Protein AF-A0A7K0S496-F1 (afdb_monomer_lite)

Foldseek 3Di:
DPVVVVVPVPPDDQDLPPQDPDPDPLSPLCSVLSSVVVVLVVVVVVVVVCVVVVCVPPVDDDPPDPDDDPDDPDPPVVVVVVVVVVVVVVVVSVVSVVVSVVVVVD

Sequence (106 aa):
MVPALLLLTGCSKVSGLGYEEGLSSVNDISLSLWQWAWITAGVVGVFTFILIVWPAIFHRAKVGQPEFPKQTQYNIPVEILYTVIPFIIVAVLFYFTAIKESKIVE

Secondary structure (DSSP, 8-state):
--HHHHHHGGGSPPP-TT--SSS-HHHHHHHHHHHHHHHHHHHHHHHHHHHHHHHHHHSPPPTT-----------HHHHHHHHHHHHHHHHHHHHHHHHHHHHHH-

Radius of gyration: 20.78 Å; chains: 1; bounding box: 40×39×60 Å

pLDDT: mean 87.88, std 11.77, range [47.69, 98.25]

Structure (mmCIF, N/CA/C/O backbone):
data_AF-A0A7K0S496-F1
#
_entry.id   AF-A0A7K0S496-F1
#
loop_
_atom_site.group_PDB
_atom_site.id
_atom_site.type_symbol
_atom_site.label_atom_id
_atom_site.label_alt_id
_atom_site.label_comp_id
_atom_site.label_asym_id
_atom_site.label_entity_id
_atom_site.label_seq_id
_atom_site.pdbx_PDB_ins_code
_atom_site.Cartn_x
_atom_site.Cartn_y
_atom_site.Cartn_z
_atom_site.occupancy
_atom_site.B_iso_or_equiv
_atom_site.auth_seq_id
_atom_site.auth_comp_id
_atom_site.auth_asym_id
_atom_site.auth_atom_id
_atom_site.pdbx_PDB_model_num
ATOM 1 N N . MET A 1 1 ? -15.183 22.276 0.558 1.00 47.69 1 MET A N 1
ATOM 2 C CA . MET A 1 1 ? -14.053 22.892 -0.180 1.00 47.69 1 MET A CA 1
ATOM 3 C C . MET A 1 1 ? -12.757 22.067 -0.168 1.00 47.69 1 MET A C 1
ATOM 5 O O . MET A 1 1 ? -11.884 22.370 -0.960 1.00 47.69 1 MET A O 1
ATOM 9 N N . VAL A 1 2 ? -12.632 20.996 0.630 1.00 56.56 2 VAL A N 1
ATOM 10 C CA . VAL A 1 2 ? -11.445 20.109 0.645 1.00 56.56 2 VAL A CA 1
ATOM 11 C C . VAL A 1 2 ? -11.324 19.115 -0.539 1.00 56.56 2 VAL A C 1
ATOM 13 O O . VAL A 1 2 ? -10.202 18.905 -0.989 1.00 56.56 2 VAL A O 1
ATOM 16 N N . PRO A 1 3 ? -12.398 18.527 -1.119 1.00 57.44 3 PRO A N 1
ATOM 17 C CA . PRO A 1 3 ? -12.217 17.469 -2.128 1.00 57.44 3 PRO A CA 1
ATOM 18 C C . PRO A 1 3 ? -11.663 17.976 -3.471 1.00 57.44 3 PRO A C 1
ATOM 20 O O . PRO A 1 3 ? -11.009 17.224 -4.184 1.00 57.44 3 PRO A O 1
ATOM 23 N N . ALA A 1 4 ? -11.860 19.257 -3.798 1.00 57.22 4 ALA A N 1
ATOM 24 C CA . ALA A 1 4 ? -11.338 19.856 -5.028 1.00 57.22 4 ALA A CA 1
ATOM 25 C C . ALA A 1 4 ? -9.809 20.045 -5.005 1.00 57.22 4 ALA A C 1
ATOM 27 O O . ALA A 1 4 ? -9.167 19.966 -6.046 1.00 57.22 4 ALA A O 1
ATOM 28 N N . LEU A 1 5 ? -9.215 20.243 -3.821 1.00 59.16 5 LEU A N 1
ATOM 29 C CA . LEU A 1 5 ? -7.765 20.403 -3.666 1.00 59.16 5 LEU A CA 1
ATOM 30 C C . LEU A 1 5 ? -7.005 19.102 -3.953 1.00 59.16 5 LEU A C 1
ATOM 32 O O . LEU A 1 5 ? -5.960 19.154 -4.587 1.00 59.16 5 LEU A O 1
ATOM 36 N N . LEU A 1 6 ? -7.549 17.942 -3.563 1.00 63.06 6 LEU A N 1
ATOM 37 C CA . LEU A 1 6 ? -6.930 16.635 -3.835 1.00 63.06 6 LEU A CA 1
ATOM 38 C C . LEU A 1 6 ? -6.958 16.260 -5.325 1.00 63.06 6 LEU A C 1
ATOM 40 O O . LEU A 1 6 ? -6.073 15.557 -5.799 1.00 63.06 6 LEU A O 1
ATOM 44 N N . LEU A 1 7 ? -7.963 16.735 -6.068 1.00 62.38 7 LEU A N 1
ATOM 45 C CA . LEU A 1 7 ? -8.094 16.462 -7.502 1.00 62.38 7 LEU A CA 1
ATOM 46 C C . LEU A 1 7 ? -7.153 17.324 -8.361 1.00 62.38 7 LEU A C 1
ATOM 48 O O . LEU A 1 7 ? -6.773 16.897 -9.448 1.00 62.38 7 LEU A O 1
ATOM 52 N N . LEU A 1 8 ? -6.752 18.513 -7.892 1.00 64.12 8 LEU A N 1
ATOM 53 C CA . LEU A 1 8 ? -5.895 19.432 -8.656 1.00 64.12 8 LEU A CA 1
ATOM 54 C C . LEU A 1 8 ? -4.384 19.190 -8.487 1.00 64.12 8 LEU A C 1
ATOM 56 O O . LEU A 1 8 ? -3.604 19.685 -9.298 1.00 64.12 8 LEU A O 1
ATOM 60 N N . THR A 1 9 ? -3.935 18.430 -7.482 1.00 67.94 9 THR A N 1
ATOM 61 C CA . THR A 1 9 ? -2.495 18.209 -7.225 1.00 67.94 9 THR A CA 1
ATOM 62 C C . THR A 1 9 ? -1.846 17.145 -8.122 1.00 67.94 9 THR A C 1
ATOM 64 O O . THR A 1 9 ? -0.665 16.859 -7.959 1.00 67.94 9 THR A O 1
ATOM 67 N N . GLY A 1 10 ? -2.580 16.552 -9.071 1.00 63.66 10 GLY A N 1
ATOM 68 C CA . GLY A 1 10 ? -2.105 15.435 -9.901 1.00 63.66 10 GLY A CA 1
ATOM 69 C C . GLY A 1 10 ? -1.209 15.793 -11.098 1.00 63.66 10 GLY A C 1
ATOM 70 O O . GLY A 1 10 ? -0.744 14.886 -11.779 1.00 63.66 10 GLY A O 1
ATOM 71 N N . CYS A 1 11 ? -0.967 17.078 -11.387 1.00 70.12 11 CYS A N 1
ATOM 72 C CA . CYS A 1 11 ? -0.228 17.512 -12.588 1.00 70.12 11 CYS A CA 1
ATOM 73 C C . CYS A 1 11 ? 1.299 17.636 -12.413 1.00 70.12 11 CYS A C 1
ATOM 75 O O . CYS A 1 11 ? 1.974 18.105 -13.330 1.00 70.12 11 CYS A O 1
ATOM 77 N N . SER A 1 12 ? 1.869 17.260 -11.264 1.00 72.69 12 SER A N 1
ATOM 78 C CA . SER A 1 12 ? 3.323 17.289 -11.056 1.00 72.69 12 SER A CA 1
ATOM 79 C C . SER A 1 12 ? 3.968 15.922 -11.297 1.00 72.69 12 SER A C 1
ATOM 81 O O . SER A 1 12 ? 3.358 14.873 -11.086 1.00 72.69 12 SER A O 1
ATOM 83 N N . LYS A 1 13 ? 5.234 15.928 -11.738 1.00 70.94 13 LYS A N 1
ATOM 84 C CA . LYS A 1 13 ? 6.049 14.709 -11.830 1.00 70.94 13 LYS A CA 1
ATOM 85 C C . LYS A 1 13 ? 6.193 14.120 -10.425 1.00 70.94 13 LYS A C 1
ATOM 87 O O . LYS A 1 13 ? 6.583 14.828 -9.496 1.00 70.94 13 LYS A O 1
ATOM 92 N N . VAL A 1 14 ? 5.878 12.834 -10.271 1.00 75.69 14 VAL A N 1
ATOM 93 C CA . VAL A 1 14 ? 6.099 12.117 -9.010 1.00 75.69 14 VAL A CA 1
ATOM 94 C C . VAL A 1 14 ? 7.599 12.151 -8.707 1.00 75.69 14 VAL A C 1
ATOM 96 O O . VAL A 1 14 ? 8.418 11.911 -9.595 1.00 75.69 14 VAL A O 1
ATOM 99 N N . SER A 1 15 ? 7.967 12.499 -7.472 1.00 82.56 15 SER A N 1
ATOM 100 C CA . SER A 1 15 ? 9.370 12.506 -7.042 1.00 82.56 15 SER A CA 1
ATOM 101 C C . SER A 1 15 ? 9.974 11.100 -7.158 1.00 82.56 15 SER A C 1
ATOM 103 O O . SER A 1 15 ? 9.262 10.101 -7.053 1.00 82.56 15 SER A O 1
ATOM 105 N N . GLY A 1 16 ? 11.289 10.999 -7.348 1.00 80.50 16 GLY A N 1
ATOM 106 C CA . GLY A 1 16 ? 11.997 9.716 -7.377 1.00 80.50 16 GLY A CA 1
ATOM 107 C C . GLY A 1 16 ? 11.933 8.937 -6.059 1.00 80.50 16 GLY A C 1
ATOM 108 O O . GLY A 1 16 ? 12.209 7.744 -6.043 1.00 80.50 16 GLY A O 1
ATOM 109 N N . LEU A 1 17 ? 11.540 9.574 -4.943 1.00 87.56 17 LEU A N 1
ATOM 110 C CA . LEU A 1 17 ? 11.479 8.944 -3.613 1.00 87.56 17 LEU A CA 1
ATOM 111 C C . LEU A 1 17 ? 12.800 8.226 -3.261 1.00 87.56 17 LEU A C 1
ATOM 113 O O . LEU A 1 17 ? 12.801 7.076 -2.831 1.00 87.56 17 LEU A O 1
ATOM 117 N N . GLY A 1 18 ? 13.931 8.897 -3.506 1.00 87.06 18 GLY A N 1
ATOM 118 C CA . GLY A 1 18 ? 15.275 8.343 -3.298 1.00 87.06 18 GLY A CA 1
ATOM 119 C C . GLY A 1 18 ? 15.802 7.460 -4.437 1.00 87.06 18 GLY A C 1
ATOM 120 O O . GLY A 1 18 ? 16.907 6.941 -4.320 1.00 87.06 18 GLY A O 1
ATOM 121 N N . TYR A 1 19 ? 15.043 7.303 -5.524 1.00 90.12 19 TYR A N 1
ATOM 122 C CA . TYR A 1 19 ? 15.466 6.638 -6.754 1.00 90.12 19 TYR A CA 1
ATOM 123 C C . TYR A 1 19 ? 15.755 7.693 -7.827 1.00 90.12 19 TYR A C 1
ATOM 125 O O . TYR A 1 19 ? 14.846 8.401 -8.265 1.00 90.12 19 TYR A O 1
ATOM 133 N N . GLU A 1 20 ? 17.028 7.840 -8.191 1.00 89.31 20 GLU A N 1
ATOM 134 C CA . GLU A 1 20 ? 17.486 8.849 -9.154 1.00 89.31 20 GLU A CA 1
ATOM 135 C C . GLU A 1 20 ? 17.038 8.487 -10.579 1.00 89.31 20 GLU A C 1
ATOM 137 O O . GLU A 1 20 ? 16.787 7.322 -10.863 1.00 89.31 20 GLU A O 1
ATOM 142 N N . GLU A 1 21 ? 16.936 9.455 -11.488 1.00 87.19 21 GLU A N 1
ATOM 143 C CA . GLU A 1 21 ? 16.621 9.243 -12.911 1.00 87.19 21 GLU A CA 1
ATOM 144 C C . GLU A 1 21 ? 17.872 9.493 -13.770 1.00 87.19 21 GLU A C 1
ATOM 146 O O . GLU A 1 21 ? 18.753 10.258 -13.383 1.00 87.19 21 GLU A O 1
ATOM 151 N N . GLY A 1 22 ? 17.970 8.867 -14.943 1.00 87.25 22 GLY A N 1
ATOM 152 C CA . GLY A 1 22 ? 19.017 9.139 -15.931 1.00 87.25 22 GLY A CA 1
ATOM 153 C C . GLY A 1 22 ? 20.375 8.489 -15.652 1.00 87.25 22 GLY A C 1
ATOM 154 O O . GLY A 1 22 ? 21.354 8.822 -16.318 1.00 87.25 22 GLY A O 1
ATOM 155 N N . LEU A 1 23 ? 20.462 7.561 -14.691 1.00 91.31 23 LEU A N 1
ATOM 156 C CA . LEU A 1 23 ? 21.701 6.821 -14.411 1.00 91.31 23 LEU A CA 1
ATOM 157 C C . LEU A 1 23 ? 21.967 5.704 -15.432 1.00 91.31 23 LEU A C 1
ATOM 159 O O . LEU A 1 23 ? 23.117 5.421 -15.764 1.00 91.31 23 LEU A O 1
ATOM 163 N N . SER A 1 24 ? 20.913 5.042 -15.912 1.00 93.88 24 SER A N 1
ATOM 164 C CA . SER A 1 24 ? 20.977 3.985 -16.926 1.00 93.88 24 SER A CA 1
ATOM 165 C C . SER A 1 24 ? 19.603 3.749 -17.557 1.00 93.88 24 SER A C 1
ATOM 167 O O . SER A 1 24 ? 18.577 4.108 -16.981 1.00 93.88 24 SER A O 1
ATOM 169 N N . SER A 1 25 ? 19.568 3.076 -18.711 1.00 91.38 25 SER A N 1
ATOM 170 C CA . SER A 1 25 ? 18.307 2.668 -19.348 1.00 91.38 25 SER A CA 1
ATOM 171 C C . SER A 1 25 ? 17.456 1.785 -18.431 1.00 91.38 25 SER A C 1
ATOM 173 O O . SER A 1 25 ? 16.242 1.954 -18.360 1.00 91.38 25 SER A O 1
ATOM 175 N N . VAL A 1 26 ? 18.096 0.884 -17.681 1.00 92.38 26 VAL A N 1
ATOM 176 C CA . VAL A 1 26 ? 17.439 0.015 -16.695 1.00 92.38 26 VAL A CA 1
ATOM 177 C C . VAL A 1 26 ? 16.744 0.851 -15.628 1.00 92.38 26 VAL A C 1
ATOM 179 O O . VAL A 1 26 ? 15.565 0.642 -15.353 1.00 92.38 26 VAL A O 1
ATOM 182 N N . ASN A 1 27 ? 17.463 1.829 -15.081 1.00 92.56 27 ASN A N 1
ATOM 183 C CA . ASN A 1 27 ? 16.986 2.710 -14.029 1.00 92.56 27 ASN A CA 1
ATOM 184 C C . ASN A 1 27 ? 15.739 3.500 -14.463 1.00 92.56 27 ASN A C 1
ATOM 186 O O . ASN A 1 27 ? 14.745 3.544 -13.740 1.00 92.56 27 ASN A O 1
ATOM 190 N N . ASP A 1 28 ? 15.740 4.048 -15.676 1.00 91.69 28 ASP A N 1
ATOM 191 C CA . ASP A 1 28 ? 14.599 4.815 -16.193 1.00 91.69 28 ASP A CA 1
ATOM 192 C C . ASP A 1 28 ? 13.368 3.927 -16.441 1.00 91.69 28 ASP A C 1
ATOM 194 O O . ASP A 1 28 ? 12.223 4.337 -16.222 1.00 91.69 28 ASP A O 1
ATOM 198 N N . ILE A 1 29 ? 13.587 2.666 -16.831 1.00 92.50 29 ILE A N 1
ATOM 199 C CA . ILE A 1 29 ? 12.517 1.678 -17.012 1.00 92.50 29 ILE A CA 1
ATOM 200 C C . ILE A 1 29 ? 11.877 1.311 -15.661 1.00 92.50 29 ILE A C 1
ATOM 202 O O . ILE A 1 29 ? 10.637 1.271 -15.567 1.00 92.50 29 ILE A O 1
ATOM 206 N N . SER A 1 30 ? 12.689 1.070 -14.624 1.00 94.00 30 SER A N 1
ATOM 207 C CA . SER A 1 30 ? 12.241 0.642 -13.290 1.00 94.00 30 SER A CA 1
ATOM 208 C C . SER A 1 30 ? 11.771 1.775 -12.376 1.00 94.00 30 SER A C 1
ATOM 210 O O . SER A 1 30 ? 10.981 1.507 -11.470 1.00 94.00 30 SER A O 1
ATOM 212 N N . LEU A 1 31 ? 12.155 3.032 -12.626 1.00 93.06 31 LEU A N 1
ATOM 213 C CA . LEU A 1 31 ? 11.752 4.189 -11.813 1.00 93.06 31 LEU A CA 1
ATOM 214 C C . LEU A 1 31 ? 10.224 4.290 -11.665 1.00 93.06 31 LEU A C 1
ATOM 216 O O . LEU A 1 31 ? 9.703 4.471 -10.565 1.00 93.06 31 LEU A O 1
ATOM 220 N N . SER A 1 32 ? 9.486 4.100 -12.761 1.00 91.25 32 SER A N 1
ATOM 221 C CA . SER A 1 32 ? 8.016 4.107 -12.718 1.00 91.25 32 SER A CA 1
ATOM 222 C C . SER A 1 32 ? 7.441 3.012 -11.806 1.00 91.25 32 SER A C 1
ATOM 224 O O . SER A 1 32 ? 6.495 3.264 -11.064 1.00 91.25 32 SER A O 1
ATOM 226 N N . LEU A 1 33 ? 8.028 1.810 -11.809 1.00 93.69 33 LEU A N 1
ATOM 227 C CA . LEU A 1 33 ? 7.601 0.700 -10.952 1.00 93.69 33 LEU A CA 1
ATOM 228 C C . LEU A 1 33 ? 7.848 1.024 -9.470 1.00 93.69 33 LEU A C 1
ATOM 230 O O . LEU A 1 33 ? 6.974 0.789 -8.638 1.00 93.69 33 LEU A O 1
ATOM 234 N N . TRP A 1 34 ? 9.002 1.622 -9.156 1.00 94.62 34 TRP A N 1
ATOM 235 C CA . TRP A 1 34 ? 9.357 2.074 -7.808 1.00 94.62 34 TRP A CA 1
ATOM 236 C C . TRP A 1 34 ? 8.354 3.088 -7.252 1.00 94.62 34 TRP A C 1
ATOM 238 O O . TRP A 1 34 ? 7.851 2.930 -6.138 1.00 94.62 34 TRP A O 1
ATOM 248 N N . GLN A 1 35 ? 8.012 4.101 -8.049 1.00 93.62 35 GLN A N 1
ATOM 249 C CA . GLN A 1 35 ? 7.059 5.136 -7.651 1.00 93.62 35 GLN A CA 1
ATOM 250 C C . GLN A 1 35 ? 5.680 4.546 -7.338 1.00 93.62 35 GLN A C 1
ATOM 252 O O . GLN A 1 35 ? 5.113 4.822 -6.279 1.00 93.62 35 GLN A O 1
ATOM 257 N N . TRP A 1 36 ? 5.155 3.687 -8.216 1.00 92.19 36 TRP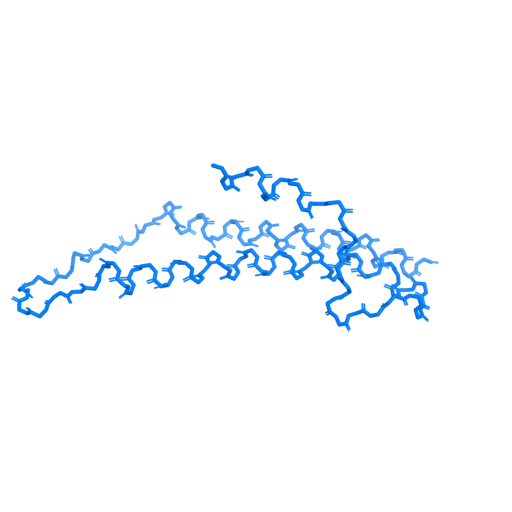 A N 1
ATOM 258 C CA . TRP A 1 36 ? 3.857 3.044 -8.000 1.00 92.19 36 TRP A CA 1
ATOM 259 C C . TRP A 1 36 ? 3.864 2.058 -6.828 1.00 92.19 36 TRP A C 1
ATOM 261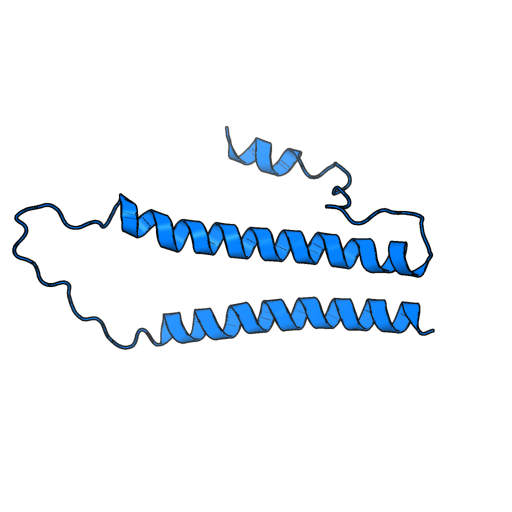 O O . TRP A 1 36 ? 2.862 1.968 -6.113 1.00 92.19 36 TRP A O 1
ATOM 271 N N . ALA A 1 37 ? 4.980 1.367 -6.578 1.00 95.06 37 ALA A N 1
ATOM 272 C CA . ALA A 1 37 ? 5.133 0.504 -5.410 1.00 95.06 37 ALA A CA 1
ATOM 273 C C . ALA A 1 37 ? 5.048 1.310 -4.104 1.00 95.06 37 ALA A C 1
ATOM 275 O O . ALA A 1 37 ? 4.285 0.941 -3.211 1.00 95.06 37 ALA A O 1
ATOM 276 N N . TRP A 1 38 ? 5.741 2.451 -4.015 1.00 94.94 38 TRP A N 1
ATOM 277 C CA . TRP A 1 38 ? 5.660 3.330 -2.844 1.00 94.94 38 TRP A CA 1
ATOM 278 C C . TRP A 1 38 ? 4.294 3.971 -2.658 1.00 94.94 38 TRP A C 1
ATOM 280 O O . TRP A 1 38 ? 3.814 4.043 -1.529 1.00 94.94 38 TRP A O 1
ATOM 290 N N . ILE A 1 39 ? 3.644 4.409 -3.739 1.00 93.25 39 ILE A N 1
ATOM 291 C CA . ILE A 1 39 ? 2.276 4.938 -3.663 1.00 93.25 39 ILE A CA 1
ATOM 292 C C . ILE A 1 39 ? 1.333 3.854 -3.130 1.00 93.25 39 ILE A C 1
ATOM 294 O O . ILE A 1 39 ? 0.578 4.103 -2.191 1.00 93.25 39 ILE A O 1
ATOM 298 N N . THR A 1 40 ? 1.419 2.636 -3.671 1.00 94.88 40 THR A N 1
ATOM 299 C CA . THR A 1 40 ? 0.608 1.492 -3.227 1.00 94.88 40 THR A CA 1
ATOM 300 C C . THR A 1 40 ? 0.861 1.176 -1.752 1.00 94.88 40 THR A C 1
ATOM 302 O O . THR A 1 40 ? -0.087 1.063 -0.973 1.00 94.88 40 THR A O 1
ATOM 305 N N . ALA A 1 41 ? 2.131 1.109 -1.340 1.00 95.94 41 ALA A N 1
ATOM 306 C CA . ALA A 1 41 ? 2.516 0.889 0.050 1.00 95.94 41 ALA A CA 1
ATOM 307 C C . ALA A 1 41 ? 2.015 2.012 0.973 1.00 95.94 41 ALA A C 1
ATOM 309 O O . ALA A 1 41 ? 1.508 1.734 2.058 1.00 95.94 41 ALA A O 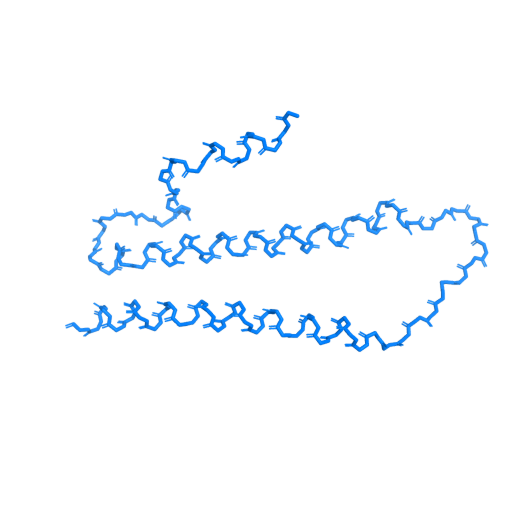1
ATOM 310 N N . GLY A 1 42 ? 2.088 3.269 0.531 1.00 95.88 42 GLY A N 1
ATOM 311 C CA . GLY A 1 42 ? 1.574 4.426 1.260 1.00 95.88 42 GLY A CA 1
ATOM 312 C C . GLY A 1 42 ? 0.062 4.360 1.473 1.00 95.88 42 GLY A C 1
ATOM 313 O O . GLY A 1 42 ? -0.405 4.579 2.588 1.00 95.88 42 GLY A O 1
ATOM 314 N N . VAL A 1 43 ? -0.706 3.987 0.443 1.00 96.12 43 VAL A N 1
ATOM 315 C CA . VAL A 1 43 ? -2.166 3.807 0.543 1.00 96.12 43 VAL A CA 1
ATOM 316 C C . VAL A 1 43 ? -2.514 2.710 1.551 1.00 96.12 43 VAL A C 1
ATOM 318 O O . VAL A 1 43 ? -3.326 2.940 2.450 1.00 96.12 43 VAL A O 1
ATOM 321 N N . VAL A 1 44 ? -1.872 1.541 1.451 1.00 97.19 44 VAL A N 1
ATOM 322 C CA . VAL A 1 44 ? -2.091 0.421 2.385 1.00 97.19 44 VAL A CA 1
ATOM 323 C C . VAL A 1 44 ? -1.677 0.801 3.810 1.00 97.19 44 VAL A C 1
ATOM 325 O O . VAL A 1 44 ? -2.391 0.496 4.769 1.00 97.19 44 VAL A O 1
ATOM 328 N N . GLY A 1 45 ? -0.554 1.506 3.958 1.00 97.44 45 GLY A N 1
ATOM 329 C CA . GLY A 1 45 ? -0.039 1.974 5.241 1.00 97.44 45 GLY A CA 1
ATOM 330 C C . GLY A 1 45 ? -0.977 2.968 5.922 1.00 97.44 45 GLY A C 1
ATOM 331 O O . GLY A 1 45 ? -1.323 2.773 7.084 1.00 97.44 45 GLY A O 1
ATOM 332 N N . VAL A 1 46 ? -1.454 3.987 5.199 1.00 97.88 46 VAL A N 1
ATOM 333 C CA . VAL A 1 46 ? -2.422 4.967 5.723 1.00 97.88 46 VAL A CA 1
ATOM 334 C C . VAL A 1 46 ? -3.734 4.287 6.103 1.00 97.88 46 VAL A C 1
ATOM 336 O O . VAL A 1 46 ? -4.265 4.547 7.181 1.00 97.88 46 VAL A O 1
ATOM 339 N N . PHE A 1 47 ? -4.236 3.381 5.261 1.00 96.62 47 PHE A N 1
ATOM 340 C CA . PHE A 1 47 ? -5.449 2.625 5.559 1.00 96.62 47 PHE A CA 1
ATOM 341 C C . PHE A 1 47 ? -5.301 1.807 6.851 1.00 96.62 47 PHE A C 1
ATOM 343 O O . PHE A 1 47 ? -6.131 1.906 7.755 1.00 96.62 47 PHE A O 1
ATOM 350 N N . THR A 1 48 ? -4.199 1.066 6.984 1.00 96.75 48 THR A N 1
ATOM 351 C CA . THR A 1 48 ? -3.901 0.263 8.180 1.00 96.75 48 THR A CA 1
ATOM 352 C C . THR A 1 48 ? -3.727 1.142 9.419 1.00 96.75 48 THR A C 1
ATOM 354 O O . THR A 1 48 ? -4.255 0.832 10.485 1.00 96.75 48 THR A O 1
ATOM 357 N N . PHE A 1 49 ? -3.040 2.276 9.282 1.00 97.62 49 PHE A N 1
ATOM 358 C CA . PHE A 1 49 ? -2.848 3.237 10.364 1.00 97.62 49 PHE A CA 1
ATOM 359 C C . PHE A 1 49 ? -4.181 3.788 10.884 1.00 97.62 49 PHE A C 1
ATOM 361 O O . PHE A 1 49 ? -4.394 3.826 12.097 1.00 97.62 49 PHE A O 1
ATOM 368 N N . ILE A 1 50 ? -5.109 4.140 9.988 1.00 97.19 50 ILE A N 1
ATOM 369 C CA . ILE A 1 50 ? -6.463 4.572 10.363 1.00 97.19 50 ILE A CA 1
ATOM 370 C C . ILE A 1 50 ? -7.178 3.462 11.139 1.00 97.19 50 ILE A C 1
ATOM 372 O O . ILE A 1 50 ? -7.732 3.736 12.204 1.00 97.19 50 ILE A O 1
ATOM 376 N N . LEU A 1 51 ? -7.126 2.215 10.657 1.00 95.12 51 LEU A N 1
ATOM 377 C CA . LEU A 1 51 ? -7.759 1.075 11.328 1.00 95.12 51 LEU A CA 1
ATOM 378 C C . LEU A 1 51 ? -7.191 0.787 12.726 1.00 95.12 51 LEU A C 1
ATOM 380 O O . LEU A 1 51 ? -7.912 0.253 13.562 1.00 95.12 51 LEU A O 1
ATOM 384 N N . ILE A 1 52 ? -5.936 1.152 13.002 1.00 95.81 52 ILE A N 1
ATOM 385 C CA . ILE A 1 52 ? -5.313 1.000 14.326 1.00 95.81 52 ILE A CA 1
ATOM 386 C C . ILE A 1 52 ? -5.676 2.170 15.247 1.00 95.81 52 ILE A C 1
ATOM 388 O O . ILE A 1 52 ? -6.112 1.972 16.383 1.00 95.81 52 ILE A O 1
ATOM 392 N N . VAL A 1 53 ? -5.487 3.403 14.772 1.00 97.19 53 VAL A N 1
ATOM 393 C CA . VAL A 1 53 ? -5.630 4.611 15.597 1.00 97.19 53 VAL A CA 1
ATOM 394 C C . VAL A 1 53 ? -7.092 4.897 15.923 1.00 97.19 53 VAL A C 1
ATOM 396 O O . VAL A 1 53 ? -7.412 5.325 17.034 1.00 97.19 53 VAL A O 1
ATOM 399 N N . TRP A 1 54 ? -8.000 4.631 14.985 1.00 96.12 54 TRP A N 1
ATOM 400 C CA . TRP A 1 54 ? -9.413 4.941 15.156 1.00 96.12 54 TRP A CA 1
ATOM 401 C C . TRP A 1 54 ? -10.060 4.189 16.336 1.00 96.12 54 TRP A C 1
ATOM 403 O O . TRP A 1 54 ? -10.643 4.848 17.204 1.00 96.12 54 TRP A O 1
ATOM 413 N N . PRO A 1 55 ? -9.934 2.854 16.474 1.00 92.75 55 PRO A N 1
ATOM 414 C CA . PRO A 1 55 ? -10.421 2.152 17.659 1.00 92.75 55 PRO A CA 1
ATOM 415 C C . PRO A 1 55 ? -9.695 2.570 18.940 1.00 92.75 55 PRO A C 1
ATOM 417 O O . PRO A 1 55 ? -10.341 2.730 19.975 1.00 92.75 55 PRO A O 1
ATOM 420 N N . ALA A 1 56 ? -8.380 2.802 18.871 1.00 91.69 56 ALA A N 1
ATOM 421 C CA . ALA A 1 56 ? -7.577 3.175 20.034 1.00 91.69 56 ALA A CA 1
ATOM 422 C C . ALA A 1 56 ? -8.022 4.501 20.676 1.00 91.69 56 ALA A C 1
ATOM 424 O O . ALA A 1 56 ? -7.950 4.643 21.897 1.00 91.69 56 ALA A O 1
ATOM 425 N N . ILE A 1 57 ? -8.500 5.457 19.872 1.00 93.19 57 ILE A N 1
ATOM 426 C CA . ILE A 1 57 ? -8.979 6.760 20.354 1.00 93.19 57 ILE A CA 1
ATOM 427 C C . ILE A 1 57 ? -10.489 6.736 20.626 1.00 93.19 57 ILE A C 1
ATOM 429 O O . ILE A 1 57 ? -10.922 7.120 21.711 1.00 93.19 57 ILE A O 1
ATOM 433 N N . PHE A 1 58 ? -11.300 6.286 19.663 1.00 91.38 58 PHE A N 1
ATOM 434 C CA . PHE A 1 58 ? -12.760 6.442 19.725 1.00 91.38 58 PHE A CA 1
ATOM 435 C C . PHE A 1 58 ? -13.488 5.291 20.426 1.00 91.38 58 PHE A C 1
ATOM 437 O O . PHE A 1 58 ? -14.582 5.499 20.945 1.00 91.38 58 PHE A O 1
ATOM 444 N N . HIS A 1 59 ? -12.898 4.093 20.466 1.00 88.50 59 HIS A N 1
ATOM 445 C CA . HIS A 1 59 ? -13.540 2.881 20.999 1.00 88.50 59 HIS A CA 1
ATOM 446 C C . HIS A 1 59 ? -12.886 2.393 22.299 1.00 88.50 59 HIS A C 1
ATOM 448 O O . HIS A 1 59 ? -13.136 1.278 22.756 1.00 88.50 59 HIS A O 1
ATOM 454 N N . ARG A 1 60 ? -12.044 3.226 22.920 1.00 87.44 60 ARG A N 1
ATOM 455 C CA . ARG A 1 60 ? -11.381 2.900 24.182 1.00 87.44 60 ARG A CA 1
ATOM 456 C C . ARG A 1 60 ? -12.390 2.820 25.330 1.00 87.44 60 ARG A C 1
ATOM 458 O O . ARG A 1 60 ? -13.176 3.743 25.547 1.00 87.44 60 ARG A O 1
ATOM 465 N N . ALA A 1 61 ? -12.296 1.757 26.129 1.00 83.00 61 ALA A N 1
ATOM 466 C CA . ALA A 1 61 ? -13.098 1.593 27.336 1.00 83.00 61 ALA A CA 1
ATOM 467 C C . ALA A 1 61 ? -12.861 2.737 28.342 1.00 83.00 61 ALA A C 1
ATOM 469 O O . ALA A 1 61 ? -11.731 3.190 28.565 1.00 83.00 61 ALA A O 1
ATOM 470 N N . LYS A 1 62 ? -13.945 3.209 28.965 1.00 82.75 62 LYS A N 1
ATOM 471 C CA . LYS A 1 62 ? -13.898 4.227 30.022 1.00 82.75 62 LYS A CA 1
ATOM 472 C C . LYS A 1 62 ? -13.685 3.558 31.381 1.00 82.75 62 LYS A C 1
ATOM 474 O O . LYS A 1 62 ? -14.170 2.455 31.617 1.00 82.75 62 LYS A O 1
ATOM 479 N N . VAL A 1 63 ? -12.966 4.238 32.274 1.00 80.12 63 VAL A N 1
ATOM 480 C CA . VAL A 1 63 ? -12.704 3.749 33.637 1.00 80.12 63 VAL A CA 1
ATOM 481 C C . VAL A 1 63 ? -14.039 3.590 34.374 1.00 80.12 63 VAL A C 1
ATOM 483 O O . VAL A 1 63 ? -14.820 4.537 34.419 1.00 80.12 63 VAL A O 1
ATOM 486 N N . GLY A 1 64 ? -14.303 2.396 34.915 1.00 74.75 64 GLY A N 1
ATOM 487 C CA . GLY A 1 64 ? -15.531 2.076 35.659 1.00 74.75 64 GLY A CA 1
ATOM 488 C C . GLY A 1 64 ? -16.648 1.389 34.861 1.00 74.75 64 GLY A C 1
ATOM 489 O O . GLY A 1 64 ? -17.704 1.132 35.429 1.00 74.75 64 GLY A O 1
ATOM 490 N N . GLN A 1 65 ? -16.444 1.077 33.575 1.00 75.38 65 GLN A N 1
ATOM 491 C CA . GLN A 1 65 ? -17.417 0.321 32.772 1.00 75.38 65 GLN A CA 1
ATOM 492 C C . GLN A 1 65 ? -17.349 -1.191 33.090 1.00 75.38 65 GLN A C 1
ATOM 494 O O . GLN A 1 65 ? -16.269 -1.768 32.953 1.00 75.38 65 GLN A O 1
ATOM 499 N N . PRO A 1 66 ? -18.459 -1.853 33.481 1.00 67.88 66 PRO A N 1
ATOM 500 C CA . PRO A 1 66 ? -18.487 -3.275 33.850 1.00 67.88 66 PRO A CA 1
ATOM 501 C C . PRO A 1 66 ? -18.620 -4.227 32.646 1.00 67.88 66 PRO A C 1
ATOM 503 O O . PRO A 1 66 ? -19.082 -5.357 32.790 1.00 67.88 66 PRO A O 1
ATOM 506 N N . GLU A 1 67 ? -18.262 -3.784 31.442 1.00 68.56 67 GLU A N 1
ATOM 507 C CA . GLU A 1 67 ? -18.620 -4.495 30.218 1.00 68.56 67 GLU A CA 1
ATOM 508 C C . GLU A 1 67 ? -17.436 -5.284 29.656 1.00 68.56 67 GLU A C 1
ATOM 510 O O . GLU A 1 67 ? -16.476 -4.727 29.120 1.00 68.56 67 GLU A O 1
ATOM 515 N N . PHE A 1 68 ? -17.514 -6.612 29.777 1.00 73.62 68 PHE A N 1
ATOM 516 C CA . PHE A 1 68 ? -16.691 -7.508 28.975 1.00 73.62 68 PHE A CA 1
ATOM 517 C C . PHE A 1 68 ? -17.124 -7.371 27.507 1.00 73.62 68 PHE A C 1
ATOM 519 O O . PHE A 1 68 ? -18.318 -7.494 27.220 1.00 73.62 68 PHE A O 1
ATOM 526 N N . PRO A 1 69 ? -16.200 -7.112 26.563 1.00 79.25 69 PRO A N 1
ATOM 527 C CA . PRO A 1 69 ? -16.565 -6.933 25.167 1.00 79.25 69 PRO A CA 1
ATOM 528 C C . PRO A 1 69 ? -17.203 -8.208 24.614 1.00 79.25 69 PRO A C 1
ATOM 530 O O . PRO A 1 69 ? -16.783 -9.324 24.927 1.00 79.25 69 PRO A O 1
ATOM 533 N N . LYS A 1 70 ? -18.206 -8.045 23.748 1.00 81.25 70 LYS A N 1
ATOM 534 C CA . LYS A 1 70 ? -18.834 -9.167 23.046 1.00 81.25 70 LYS A CA 1
ATOM 535 C C . LYS A 1 70 ? -17.768 -9.935 22.255 1.00 81.25 70 LYS A C 1
ATOM 537 O O . LYS A 1 70 ? -17.210 -9.407 21.293 1.00 81.25 70 LYS A O 1
ATOM 542 N N . GLN A 1 71 ? -17.520 -11.191 22.622 1.00 83.38 71 GLN A N 1
ATOM 543 C CA . GLN A 1 71 ? -16.656 -12.084 21.855 1.00 83.38 71 GLN A CA 1
ATOM 544 C C . GLN A 1 71 ? -17.350 -12.418 20.532 1.00 83.38 71 GLN A C 1
ATOM 546 O O . GLN A 1 71 ? -18.266 -13.235 20.469 1.00 83.38 71 GLN A O 1
ATOM 551 N N . THR A 1 72 ? -16.947 -11.729 19.469 1.00 82.44 72 THR A N 1
ATOM 552 C CA . THR A 1 72 ? -17.370 -12.048 18.104 1.00 82.44 72 THR A CA 1
ATOM 553 C C . THR A 1 72 ? -16.251 -12.848 17.457 1.00 82.44 72 THR A C 1
ATOM 555 O O . THR A 1 72 ? -15.136 -12.358 17.312 1.00 82.44 72 THR A O 1
ATOM 558 N N . GLN A 1 73 ? -16.527 -14.112 17.151 1.00 86.88 73 GLN A N 1
ATOM 559 C CA . GLN A 1 73 ? -15.581 -15.011 16.498 1.00 86.88 73 GLN A CA 1
ATOM 560 C C . GLN A 1 73 ? -16.058 -15.274 15.067 1.00 86.88 73 GLN A C 1
ATOM 562 O O . GLN A 1 73 ? -17.261 -15.411 14.851 1.00 86.88 73 GLN A O 1
ATOM 567 N N . TYR A 1 74 ? -15.114 -15.357 14.126 1.00 85.38 74 TYR A N 1
ATOM 568 C CA . TYR A 1 74 ? -15.324 -15.707 12.714 1.00 85.38 74 TYR A CA 1
ATOM 569 C C . TYR A 1 74 ? -16.186 -14.724 11.919 1.00 85.38 74 TYR A C 1
ATOM 571 O O . TYR A 1 74 ? -17.362 -14.963 11.635 1.00 85.38 74 TYR A O 1
ATOM 579 N N . ASN A 1 75 ? -15.572 -13.624 11.485 1.00 92.75 75 ASN A N 1
ATOM 580 C CA . ASN A 1 75 ? -16.193 -12.735 10.509 1.00 92.75 75 ASN A CA 1
ATOM 581 C C . ASN A 1 75 ? -15.742 -13.147 9.103 1.00 92.75 75 ASN A C 1
ATOM 583 O O . ASN A 1 75 ? -14.943 -12.460 8.468 1.00 92.75 75 ASN A O 1
ATOM 587 N N . ILE A 1 76 ? -16.268 -14.283 8.633 1.00 94.31 76 ILE A N 1
ATOM 588 C CA . ILE A 1 76 ? -15.896 -14.895 7.348 1.00 94.31 76 ILE A CA 1
ATOM 589 C C . ILE A 1 76 ? -15.927 -13.894 6.177 1.00 94.31 76 ILE A C 1
ATOM 591 O O . ILE A 1 76 ? -14.961 -13.863 5.415 1.00 94.31 76 ILE A O 1
ATOM 595 N N . PRO A 1 77 ? -16.951 -13.024 6.022 1.00 94.69 77 PRO A N 1
ATOM 596 C CA . PRO A 1 77 ? -16.936 -12.023 4.955 1.00 94.69 77 PRO A CA 1
ATOM 597 C C . PRO A 1 77 ? -15.722 -11.085 5.004 1.00 94.69 77 PRO A C 1
ATOM 599 O O . PRO A 1 77 ? -15.132 -10.785 3.966 1.00 94.69 77 PRO A O 1
ATOM 602 N N . VAL A 1 78 ? -15.323 -10.637 6.199 1.00 94.50 78 VAL A N 1
ATOM 603 C CA . VAL A 1 78 ? -14.165 -9.745 6.364 1.00 94.50 78 VAL A CA 1
ATOM 604 C C . VAL A 1 78 ? -12.851 -10.491 6.146 1.00 94.50 78 VAL A C 1
ATOM 606 O O . VAL A 1 78 ? -11.932 -9.947 5.540 1.00 94.50 78 VAL A O 1
ATOM 609 N N . GLU A 1 79 ? -12.770 -11.747 6.582 1.00 95.38 79 GLU A N 1
ATOM 610 C CA . GLU A 1 79 ? -11.598 -12.602 6.376 1.00 95.38 79 GLU A CA 1
ATOM 611 C C . GLU A 1 79 ? -11.344 -12.840 4.879 1.00 95.38 79 GLU A C 1
ATOM 613 O O . GLU A 1 79 ? -10.216 -12.700 4.403 1.00 95.38 79 GLU A O 1
ATOM 618 N N . ILE A 1 80 ? -12.397 -13.098 4.096 1.00 97.00 80 ILE A N 1
ATOM 619 C CA . ILE A 1 80 ? -12.292 -13.210 2.633 1.00 97.00 80 ILE A CA 1
ATOM 620 C C . ILE A 1 80 ? -11.816 -11.882 2.025 1.00 97.00 80 ILE A C 1
ATOM 622 O O . ILE A 1 80 ? -10.934 -11.865 1.168 1.00 97.00 80 ILE A O 1
ATOM 626 N N . LEU A 1 81 ? -12.344 -10.748 2.491 1.00 96.31 81 LEU A N 1
ATOM 627 C CA . LEU A 1 81 ? -11.956 -9.436 1.971 1.00 96.31 81 LEU A CA 1
ATOM 628 C C . LEU A 1 81 ? -10.460 -9.144 2.194 1.00 96.31 81 LEU A C 1
ATOM 630 O O . LEU A 1 81 ? -9.761 -8.747 1.259 1.00 96.31 81 LEU A O 1
ATOM 634 N N . TYR A 1 82 ? -9.958 -9.389 3.408 1.00 94.38 82 TYR A N 1
ATOM 635 C CA . TYR A 1 82 ? -8.557 -9.155 3.776 1.00 94.38 82 TYR A CA 1
ATOM 636 C C . TYR A 1 82 ? -7.577 -10.198 3.230 1.00 94.38 82 TYR A C 1
ATOM 638 O O . TYR A 1 82 ? -6.372 -10.006 3.350 1.00 94.38 82 TYR A O 1
ATOM 646 N N . THR A 1 83 ? -8.054 -11.273 2.606 1.00 96.88 83 THR A N 1
ATOM 647 C CA . THR A 1 83 ? -7.196 -12.229 1.887 1.00 96.88 83 THR A CA 1
ATOM 648 C C . THR A 1 83 ? -7.151 -11.926 0.391 1.00 96.88 83 THR A C 1
ATOM 650 O O . THR A 1 83 ? -6.070 -11.851 -0.194 1.00 96.88 83 THR A O 1
ATOM 653 N N . VAL A 1 84 ? -8.308 -11.675 -0.226 1.00 98.06 84 VAL A N 1
ATOM 654 C CA . VAL A 1 84 ? -8.420 -11.443 -1.673 1.00 98.06 84 VAL A CA 1
ATOM 655 C C . VAL A 1 84 ? -7.825 -10.095 -2.084 1.00 98.06 84 VAL A C 1
ATOM 657 O O . VAL A 1 84 ? -7.109 -10.030 -3.083 1.00 98.06 84 VAL A O 1
ATOM 660 N N . ILE A 1 85 ? -8.070 -9.020 -1.324 1.00 97.12 85 ILE A N 1
ATOM 661 C CA . ILE A 1 85 ? -7.558 -7.688 -1.689 1.00 97.12 85 ILE A CA 1
ATOM 662 C C . ILE A 1 85 ? -6.020 -7.660 -1.711 1.00 97.12 85 ILE A C 1
ATOM 664 O O . ILE A 1 85 ? -5.469 -7.280 -2.747 1.00 97.12 85 ILE A O 1
ATOM 668 N N . PRO A 1 86 ? -5.294 -8.081 -0.651 1.00 96.44 86 PRO A N 1
ATOM 669 C CA . PRO A 1 86 ? -3.832 -8.099 -0.696 1.00 96.44 86 PRO A CA 1
ATOM 670 C C . PRO A 1 86 ? -3.276 -8.997 -1.800 1.00 96.44 86 PRO A C 1
ATOM 672 O O . PRO A 1 86 ? -2.292 -8.632 -2.441 1.00 96.44 86 PRO A O 1
ATOM 675 N N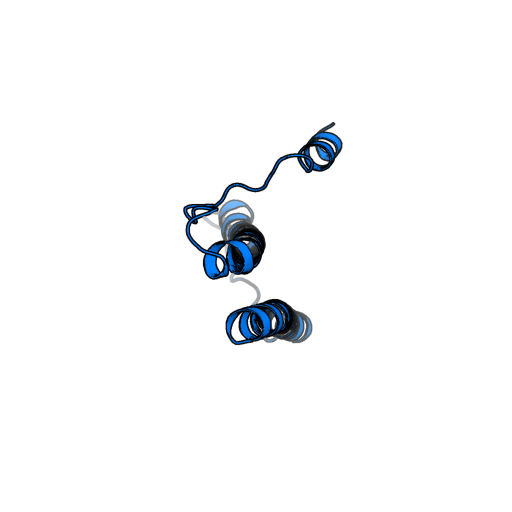 . PHE A 1 87 ? -3.931 -10.128 -2.079 1.00 98.19 87 PHE A N 1
ATOM 676 C CA . PHE A 1 87 ? -3.542 -11.005 -3.180 1.00 98.19 87 PHE A CA 1
ATOM 677 C C . PHE A 1 87 ? -3.610 -10.292 -4.539 1.00 98.19 87 PHE A C 1
ATOM 679 O O . PHE A 1 87 ? -2.652 -10.345 -5.310 1.00 98.19 87 PHE A O 1
ATOM 686 N N . ILE A 1 88 ? -4.700 -9.568 -4.817 1.00 98.25 88 ILE A N 1
ATOM 687 C CA . ILE A 1 88 ? -4.855 -8.798 -6.061 1.00 98.25 88 ILE A CA 1
ATOM 688 C C . ILE A 1 88 ? -3.790 -7.700 -6.167 1.00 98.25 88 ILE A C 1
ATOM 690 O O . ILE A 1 88 ? -3.211 -7.522 -7.237 1.00 98.25 88 ILE A O 1
ATOM 694 N N . ILE A 1 89 ? -3.495 -6.989 -5.071 1.00 97.00 89 ILE A N 1
ATOM 695 C CA . ILE A 1 89 ? -2.456 -5.945 -5.053 1.00 97.00 89 ILE A CA 1
ATOM 696 C C . ILE A 1 89 ? -1.103 -6.527 -5.484 1.00 97.00 89 ILE A C 1
ATOM 698 O O . ILE A 1 89 ? -0.443 -5.971 -6.365 1.00 97.00 89 ILE A O 1
ATOM 702 N N . VAL A 1 90 ? -0.710 -7.667 -4.909 1.00 97.19 90 VAL A N 1
ATOM 703 C CA . VAL A 1 90 ? 0.548 -8.345 -5.260 1.00 97.19 90 VAL A CA 1
ATOM 704 C C . VAL A 1 90 ? 0.526 -8.837 -6.707 1.00 97.19 90 VAL A C 1
ATOM 706 O O . VAL A 1 90 ? 1.505 -8.636 -7.421 1.00 97.19 90 VAL A O 1
ATOM 709 N N . ALA A 1 91 ? -0.581 -9.427 -7.168 1.00 98.12 91 ALA A N 1
ATOM 710 C CA . ALA A 1 91 ? -0.706 -9.919 -8.539 1.00 98.12 91 ALA A CA 1
ATOM 711 C C . ALA A 1 91 ? -0.547 -8.796 -9.581 1.00 98.12 91 ALA A C 1
ATOM 713 O O . ALA A 1 91 ? 0.159 -8.969 -10.575 1.00 98.12 91 ALA A O 1
ATOM 714 N N . VAL A 1 92 ? -1.153 -7.630 -9.337 1.00 97.56 92 VAL A N 1
ATOM 715 C CA . VAL A 1 92 ? -1.037 -6.459 -10.221 1.00 97.56 92 VAL A CA 1
ATOM 716 C C . VAL A 1 92 ? 0.387 -5.904 -10.219 1.00 97.56 92 VAL A C 1
ATOM 718 O O . VAL A 1 92 ? 0.940 -5.652 -11.290 1.00 97.56 92 VAL A O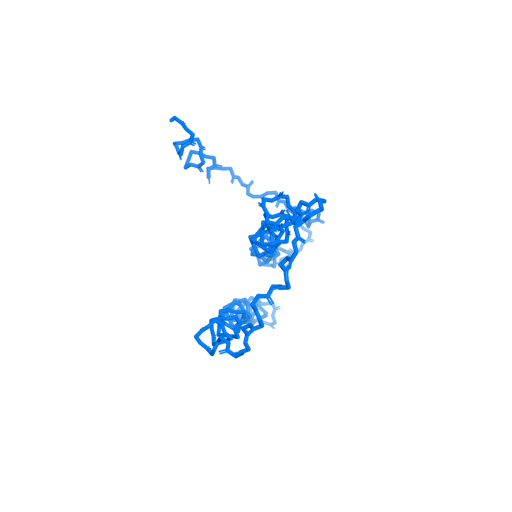 1
ATOM 721 N N . LEU A 1 93 ? 1.006 -5.745 -9.043 1.00 96.69 93 LEU A N 1
ATOM 722 C CA . LEU A 1 93 ? 2.400 -5.301 -8.954 1.00 96.69 93 LEU A CA 1
ATOM 723 C C . LEU A 1 93 ? 3.335 -6.266 -9.689 1.00 96.69 93 LEU A C 1
ATOM 725 O O . LEU A 1 93 ? 4.166 -5.827 -10.478 1.00 96.69 93 LEU A O 1
ATOM 729 N N . PHE A 1 94 ? 3.157 -7.572 -9.489 1.00 97.38 94 PHE A N 1
ATOM 730 C CA . PHE A 1 94 ? 3.953 -8.601 -10.152 1.00 97.38 94 PHE A CA 1
ATOM 731 C C . PHE A 1 94 ? 3.801 -8.568 -11.676 1.00 97.38 94 PHE A C 1
ATOM 733 O O . PHE A 1 94 ? 4.801 -8.630 -12.387 1.00 97.38 94 PHE A O 1
ATOM 740 N N . TYR A 1 95 ? 2.576 -8.411 -12.184 1.00 97.62 95 TYR A N 1
ATOM 741 C CA . TYR A 1 95 ? 2.325 -8.291 -13.621 1.00 97.62 95 TYR A CA 1
ATOM 742 C C . TYR A 1 95 ? 3.128 -7.143 -14.252 1.00 97.62 95 TYR A C 1
ATOM 744 O O . TYR A 1 95 ? 3.794 -7.334 -15.272 1.00 97.62 95 TYR A O 1
ATOM 752 N N . PHE A 1 96 ? 3.123 -5.961 -13.628 1.00 96.31 96 PHE A N 1
ATOM 753 C CA . PHE A 1 96 ? 3.913 -4.832 -14.120 1.00 96.31 96 PHE A CA 1
ATOM 754 C C . PHE A 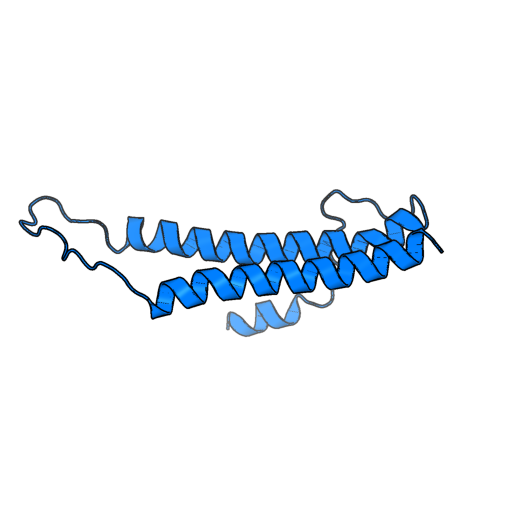1 96 ? 5.418 -5.049 -13.962 1.00 96.31 96 PHE A C 1
ATOM 756 O O . PHE A 1 96 ? 6.171 -4.645 -14.848 1.00 96.31 96 PHE A O 1
ATOM 763 N N . THR A 1 97 ? 5.860 -5.707 -12.889 1.00 96.75 97 THR A N 1
ATOM 764 C CA . THR A 1 97 ? 7.264 -6.096 -12.717 1.00 96.75 97 THR A CA 1
ATOM 765 C C . THR A 1 97 ? 7.731 -6.992 -13.859 1.00 96.75 97 THR A C 1
ATOM 767 O O . THR A 1 97 ? 8.730 -6.665 -14.491 1.00 96.75 97 THR A O 1
ATOM 770 N N . ALA A 1 98 ? 6.982 -8.048 -14.188 1.00 97.38 98 ALA A N 1
ATOM 771 C CA . ALA A 1 98 ? 7.338 -8.982 -15.256 1.00 97.38 98 ALA A CA 1
ATOM 772 C C . ALA A 1 98 ? 7.481 -8.274 -16.615 1.00 97.38 98 ALA A C 1
ATOM 774 O O . ALA A 1 98 ? 8.457 -8.482 -17.328 1.00 97.38 98 ALA A O 1
ATOM 775 N N . ILE A 1 99 ? 6.567 -7.352 -16.946 1.00 96.12 99 ILE A N 1
ATOM 776 C CA . ILE A 1 99 ? 6.657 -6.560 -18.187 1.00 96.12 99 ILE A CA 1
ATOM 777 C C . ILE A 1 99 ? 7.931 -5.710 -18.231 1.00 96.12 99 ILE A C 1
ATOM 779 O O . ILE A 1 99 ? 8.530 -5.538 -19.292 1.00 96.12 99 ILE A O 1
ATOM 783 N N . LYS A 1 100 ? 8.310 -5.097 -17.106 1.00 94.94 100 LYS A N 1
ATOM 784 C CA . LYS A 1 100 ? 9.496 -4.235 -17.032 1.00 94.94 100 LYS A CA 1
ATOM 785 C C . LYS A 1 100 ? 10.780 -5.055 -17.065 1.00 94.94 100 LYS A C 1
ATOM 787 O O . LYS A 1 100 ? 11.716 -4.642 -17.734 1.00 94.94 100 LYS A O 1
ATOM 792 N N . GLU A 1 101 ? 10.789 -6.206 -16.402 1.00 95.31 101 GLU A N 1
ATOM 793 C CA . GLU A 1 101 ? 11.886 -7.169 -16.440 1.00 95.31 101 GLU A CA 1
ATOM 794 C C . GLU A 1 101 ? 12.150 -7.652 -17.869 1.00 95.31 101 GLU A C 1
ATOM 796 O O . GLU A 1 101 ? 13.282 -7.547 -18.332 1.00 95.31 101 GLU A O 1
ATOM 801 N N . SER A 1 102 ? 11.120 -8.089 -18.607 1.00 95.62 102 SER A N 1
ATOM 802 C CA . SER A 1 102 ? 11.297 -8.543 -19.995 1.00 95.62 102 SER A CA 1
ATOM 803 C C . SER A 1 102 ? 11.950 -7.471 -20.871 1.00 95.62 102 SER A C 1
ATOM 805 O O . SER A 1 102 ? 12.855 -7.779 -21.629 1.00 95.62 102 SER A O 1
ATOM 807 N N . LYS A 1 103 ? 11.582 -6.196 -20.691 1.00 93.38 103 LYS A N 1
ATOM 808 C CA . LYS A 1 103 ? 12.189 -5.064 -21.418 1.00 93.38 103 LYS A CA 1
ATOM 809 C C . LYS A 1 103 ? 13.641 -4.761 -21.042 1.00 93.38 103 LYS A C 1
ATOM 811 O O . LYS A 1 103 ? 14.293 -4.018 -21.763 1.00 93.38 103 LYS A O 1
ATOM 816 N N . ILE A 1 104 ? 14.094 -5.203 -19.871 1.00 92.81 104 ILE A N 1
ATOM 817 C CA . ILE A 1 104 ? 15.471 -5.002 -19.397 1.00 92.81 104 ILE A CA 1
ATOM 818 C C . ILE A 1 104 ? 16.383 -6.121 -19.911 1.00 92.81 104 ILE A C 1
ATOM 820 O O . ILE A 1 104 ? 17.576 -5.896 -20.095 1.00 92.81 104 ILE A O 1
ATOM 824 N N . VAL A 1 105 ? 15.829 -7.325 -20.071 1.00 93.06 105 VAL A N 1
ATOM 825 C CA . VAL A 1 105 ? 16.570 -8.533 -20.458 1.00 93.06 105 VAL A CA 1
ATOM 826 C C . VAL A 1 105 ? 16.622 -8.723 -21.981 1.00 93.06 105 VAL A C 1
ATOM 828 O O . VAL A 1 105 ? 17.553 -9.367 -22.463 1.00 93.06 105 VAL A O 1
ATOM 831 N N . GLU A 1 106 ? 15.653 -8.176 -22.722 1.00 78.94 106 GLU A N 1
ATOM 832 C CA . GLU A 1 106 ? 15.693 -8.035 -24.192 1.00 78.94 106 GLU A CA 1
ATOM 833 C C . GLU A 1 106 ? 16.729 -7.001 -24.659 1.00 78.94 106 GLU A C 1
ATOM 835 O O . GLU A 1 106 ? 17.441 -7.308 -25.645 1.00 78.94 106 GLU A O 1
#